Protein AF-B5JK40-F1 (afdb_monomer_lite)

Radius of gyration: 36.13 Å; chains: 1; bounding box: 75×15×109 Å

Structure (mmCIF, N/CA/C/O backbone):
data_AF-B5JK40-F1
#
_entry.id   AF-B5JK40-F1
#
loop_
_atom_site.group_PDB
_atom_site.id
_atom_site.type_symbol
_atom_site.label_atom_id
_atom_site.label_alt_id
_atom_site.label_comp_id
_atom_site.label_asym_id
_atom_site.label_entity_id
_atom_site.label_seq_id
_atom_site.pdbx_PDB_ins_code
_atom_site.Cartn_x
_atom_site.Cartn_y
_atom_site.Cartn_z
_atom_site.occupancy
_atom_site.B_iso_or_equiv
_atom_site.auth_seq_id
_atom_site.auth_comp_id
_atom_site.auth_asym_id
_atom_site.auth_atom_id
_atom_site.pdbx_PDB_model_num
ATOM 1 N N . MET A 1 1 ? -1.619 9.144 6.230 1.00 60.03 1 MET A N 1
ATOM 2 C CA . MET A 1 1 ? -0.426 9.726 5.583 1.00 60.03 1 MET A CA 1
ATOM 3 C C . MET A 1 1 ? 0.479 8.643 5.004 1.00 60.03 1 MET A C 1
ATOM 5 O O . MET A 1 1 ? 0.539 8.572 3.789 1.00 60.03 1 MET A O 1
ATOM 9 N N . ALA A 1 2 ? 1.035 7.717 5.800 1.00 78.12 2 ALA A N 1
ATOM 10 C CA . ALA A 1 2 ? 1.978 6.699 5.298 1.00 78.12 2 ALA A CA 1
ATOM 11 C C . ALA A 1 2 ? 1.482 5.828 4.117 1.00 78.12 2 ALA A C 1
ATOM 13 O O . ALA A 1 2 ? 2.238 5.565 3.191 1.00 78.12 2 ALA A O 1
ATOM 14 N N . LEU A 1 3 ? 0.216 5.383 4.104 1.00 86.19 3 LEU A N 1
ATOM 15 C CA . LEU A 1 3 ? -0.292 4.540 3.007 1.00 86.19 3 LEU A CA 1
ATOM 16 C C . LEU A 1 3 ? -0.464 5.320 1.694 1.00 86.19 3 LEU A C 1
ATOM 18 O O . LEU A 1 3 ? -0.155 4.802 0.627 1.00 86.19 3 LEU A O 1
ATOM 22 N N . THR A 1 4 ? -0.950 6.559 1.776 1.00 88.81 4 THR A N 1
ATOM 23 C CA . THR A 1 4 ? -1.106 7.449 0.618 1.00 88.81 4 THR A CA 1
ATOM 24 C C . THR A 1 4 ? 0.250 7.757 -0.005 1.00 88.81 4 THR A C 1
ATOM 26 O O . THR A 1 4 ? 0.398 7.669 -1.215 1.00 88.81 4 THR A O 1
ATOM 29 N N . GLU A 1 5 ? 1.252 8.039 0.825 1.00 88.56 5 GLU A N 1
ATOM 30 C CA . GLU A 1 5 ? 2.623 8.294 0.384 1.00 88.56 5 GLU A CA 1
ATOM 31 C C . GLU A 1 5 ? 3.237 7.076 -0.319 1.00 88.56 5 GLU A C 1
ATOM 33 O O . GLU A 1 5 ? 3.768 7.203 -1.418 1.00 88.56 5 GLU A O 1
ATOM 38 N N . VAL A 1 6 ? 3.078 5.874 0.248 1.00 90.12 6 VAL A N 1
ATOM 39 C CA . VAL A 1 6 ? 3.550 4.633 -0.388 1.00 90.12 6 VAL A CA 1
ATOM 40 C C . VAL A 1 6 ? 2.802 4.341 -1.694 1.00 90.12 6 VAL A C 1
ATOM 42 O O . VAL A 1 6 ? 3.422 3.900 -2.657 1.00 90.12 6 VAL A O 1
ATOM 45 N N . ASN A 1 7 ? 1.493 4.596 -1.763 1.00 91.19 7 ASN A N 1
ATOM 46 C CA . ASN A 1 7 ? 0.733 4.433 -3.006 1.00 91.19 7 ASN A CA 1
ATOM 47 C C . ASN A 1 7 ? 1.213 5.411 -4.089 1.00 91.19 7 ASN A C 1
ATOM 49 O O . ASN A 1 7 ? 1.417 4.991 -5.223 1.00 91.19 7 ASN A O 1
ATOM 53 N N . ASN A 1 8 ? 1.450 6.677 -3.735 1.00 93.69 8 ASN A N 1
ATOM 54 C CA . ASN A 1 8 ? 1.995 7.671 -4.660 1.00 93.69 8 ASN A CA 1
ATOM 55 C C . ASN A 1 8 ? 3.401 7.276 -5.132 1.00 93.69 8 ASN A C 1
ATOM 57 O O . ASN A 1 8 ? 3.715 7.417 -6.309 1.00 93.69 8 ASN A O 1
ATOM 61 N N . GLN A 1 9 ? 4.232 6.734 -4.234 1.00 91.75 9 GLN A N 1
ATOM 62 C CA . GLN A 1 9 ? 5.549 6.213 -4.593 1.00 91.75 9 GLN A CA 1
ATOM 63 C C . GLN A 1 9 ? 5.446 5.046 -5.587 1.00 91.75 9 GLN A C 1
ATOM 65 O O . GLN A 1 9 ? 6.192 5.018 -6.559 1.00 91.75 9 GLN A O 1
ATOM 70 N N . ILE A 1 10 ? 4.535 4.093 -5.363 1.00 93.31 10 ILE A N 1
ATOM 71 C CA . ILE A 1 10 ? 4.307 2.974 -6.292 1.00 93.31 10 ILE A CA 1
ATOM 72 C C . ILE A 1 10 ? 3.870 3.496 -7.660 1.00 93.31 10 ILE A C 1
ATOM 74 O O . ILE A 1 10 ? 4.388 3.036 -8.671 1.00 93.31 10 ILE A O 1
ATOM 78 N N . GLU A 1 11 ? 2.950 4.457 -7.693 1.00 94.50 11 GLU A N 1
ATOM 79 C CA . GLU A 1 11 ? 2.458 5.022 -8.948 1.00 94.50 11 GLU A CA 1
ATOM 80 C C . GLU A 1 11 ? 3.564 5.749 -9.721 1.00 94.50 11 GLU A C 1
ATOM 82 O O . GLU A 1 11 ? 3.724 5.534 -10.919 1.00 94.50 11 GLU A O 1
ATOM 87 N N . GLY A 1 12 ? 4.400 6.525 -9.025 1.00 95.25 12 GLY A N 1
ATOM 88 C CA . GLY A 1 12 ? 5.571 7.157 -9.632 1.00 95.25 12 GLY A CA 1
ATOM 89 C C . GLY A 1 12 ? 6.576 6.140 -10.183 1.00 95.25 12 GLY A C 1
ATOM 90 O O . GLY A 1 12 ? 7.090 6.322 -11.283 1.00 95.25 12 GLY A O 1
ATOM 91 N N . ILE A 1 13 ? 6.823 5.039 -9.463 1.00 92.69 13 ILE A N 1
ATOM 92 C CA . ILE A 1 13 ? 7.719 3.971 -9.933 1.00 92.69 13 ILE A CA 1
ATOM 93 C C . ILE A 1 13 ? 7.137 3.259 -11.161 1.00 92.69 13 ILE A C 1
ATOM 95 O O . ILE A 1 13 ? 7.882 2.970 -12.092 1.00 92.69 13 ILE A O 1
ATOM 99 N N . LYS A 1 14 ? 5.823 3.007 -11.205 1.00 93.69 14 LYS A N 1
ATOM 100 C CA . LYS A 1 14 ? 5.166 2.425 -12.387 1.00 93.69 14 LYS A CA 1
ATOM 101 C C . LYS A 1 14 ? 5.337 3.309 -13.614 1.00 93.69 14 LYS A C 1
ATOM 103 O O . LYS A 1 14 ? 5.829 2.836 -14.628 1.00 93.69 14 LYS A O 1
ATOM 108 N N . GLN A 1 15 ? 5.038 4.602 -13.484 1.00 96.00 15 GLN A N 1
ATOM 109 C CA . GLN A 1 15 ? 5.239 5.563 -14.570 1.00 96.00 15 GLN A CA 1
ATOM 110 C C . GLN A 1 15 ? 6.702 5.606 -15.027 1.00 96.00 15 GLN A C 1
ATOM 112 O O . GLN A 1 15 ? 6.983 5.700 -16.219 1.00 96.00 15 GLN A O 1
ATOM 117 N N . GLN A 1 16 ? 7.652 5.515 -14.093 1.00 94.31 16 GLN A N 1
ATOM 118 C CA . GLN A 1 16 ? 9.070 5.438 -14.430 1.00 94.31 16 GLN A CA 1
ATOM 119 C C . GLN A 1 16 ? 9.407 4.166 -15.222 1.00 94.31 16 GLN A C 1
ATOM 121 O O . GLN A 1 16 ? 10.143 4.258 -16.201 1.00 94.31 16 GLN A O 1
ATOM 126 N N . ILE A 1 17 ? 8.881 3.003 -14.826 1.00 93.94 17 ILE A N 1
ATOM 127 C CA . ILE A 1 17 ? 9.062 1.740 -15.556 1.00 93.94 17 ILE A CA 1
ATOM 128 C C . ILE A 1 17 ? 8.476 1.857 -16.964 1.00 93.94 17 ILE A C 1
ATOM 130 O O . ILE A 1 17 ? 9.191 1.580 -17.922 1.00 93.94 17 ILE A O 1
ATOM 134 N N . ASP A 1 18 ? 7.244 2.350 -17.101 1.00 94.31 18 ASP A N 1
ATOM 135 C CA . ASP A 1 18 ? 6.580 2.509 -18.400 1.00 94.31 18 ASP A CA 1
ATOM 136 C C . ASP A 1 18 ? 7.395 3.422 -19.334 1.00 94.31 18 ASP A C 1
ATOM 138 O O . ASP A 1 18 ? 7.608 3.108 -20.506 1.00 94.31 18 ASP A O 1
ATOM 142 N N . ASN A 1 19 ? 7.930 4.528 -18.806 1.00 95.00 19 ASN A N 1
ATOM 143 C CA . ASN A 1 19 ? 8.785 5.447 -19.560 1.00 95.00 19 ASN A CA 1
ATOM 144 C C . ASN A 1 19 ? 10.122 4.809 -19.974 1.00 95.00 19 ASN A C 1
ATOM 146 O O . ASN A 1 19 ? 10.612 5.062 -21.078 1.00 95.00 19 ASN A O 1
ATOM 150 N N . LEU A 1 20 ? 10.730 3.992 -19.109 1.00 93.00 20 LEU A N 1
ATOM 151 C CA . LEU A 1 20 ? 11.967 3.271 -19.420 1.00 93.00 20 LEU A CA 1
ATOM 152 C C . LEU A 1 20 ? 11.730 2.188 -20.478 1.00 93.00 20 LEU A C 1
ATOM 154 O O . LEU A 1 20 ? 12.506 2.084 -21.425 1.00 93.00 20 LEU A O 1
ATOM 158 N N . GLU A 1 21 ? 10.637 1.434 -20.372 1.00 91.62 21 GLU A N 1
ATOM 159 C CA . GLU A 1 21 ? 10.248 0.416 -21.352 1.00 91.62 21 GLU A CA 1
ATOM 160 C C . GLU A 1 21 ? 9.917 1.047 -22.713 1.00 91.62 21 GLU A C 1
ATOM 162 O O . GLU A 1 21 ? 10.390 0.568 -23.748 1.00 91.62 21 GLU A O 1
ATOM 167 N N . ALA A 1 22 ? 9.207 2.180 -22.720 1.00 93.69 22 ALA A N 1
ATOM 168 C CA . ALA A 1 22 ? 8.976 2.972 -23.926 1.00 93.69 22 ALA A CA 1
ATOM 169 C C . ALA A 1 22 ? 10.288 3.503 -24.526 1.00 93.69 22 ALA A C 1
ATOM 171 O O . ALA A 1 22 ? 10.446 3.506 -25.746 1.00 93.69 22 ALA A O 1
ATOM 172 N N . SER A 1 23 ? 11.251 3.902 -23.689 1.00 92.00 23 SER A N 1
ATOM 173 C CA . SER A 1 23 ? 12.572 4.348 -24.147 1.00 92.00 23 SER A CA 1
ATOM 174 C C . SER A 1 23 ? 13.349 3.210 -24.809 1.00 92.00 23 SER A C 1
ATOM 176 O O . SER A 1 23 ? 13.897 3.406 -25.888 1.00 92.00 23 SER A O 1
ATOM 178 N N . VAL A 1 24 ? 13.338 2.003 -24.228 1.00 90.19 24 VAL A N 1
ATOM 179 C CA . VAL A 1 24 ? 13.949 0.808 -24.836 1.00 90.19 24 VAL A CA 1
ATOM 180 C C . VAL A 1 24 ? 13.309 0.504 -26.192 1.00 90.19 24 VAL A C 1
ATOM 182 O O . VAL A 1 24 ? 14.017 0.320 -27.183 1.00 90.19 24 VAL A O 1
ATOM 185 N N . ALA A 1 25 ? 11.975 0.492 -26.261 1.00 88.62 25 ALA A N 1
ATOM 186 C CA . ALA A 1 25 ? 11.248 0.249 -27.506 1.00 88.62 25 ALA A CA 1
ATOM 187 C C . ALA A 1 25 ? 11.523 1.334 -28.564 1.00 88.62 25 ALA A C 1
ATOM 189 O O . ALA A 1 25 ? 11.697 1.023 -29.745 1.00 88.62 25 ALA A O 1
ATOM 190 N N . GLY A 1 26 ? 11.612 2.600 -28.146 1.00 88.81 26 GLY A N 1
ATOM 191 C CA . GLY A 1 26 ? 11.956 3.733 -29.002 1.00 88.81 26 GLY A CA 1
ATOM 192 C C . GLY A 1 26 ? 13.379 3.644 -29.550 1.00 88.81 26 GLY A C 1
ATOM 193 O O . GLY A 1 26 ? 13.587 3.880 -30.739 1.00 88.81 26 GLY A O 1
ATOM 194 N N . THR A 1 27 ? 14.344 3.224 -28.727 1.00 86.69 27 THR 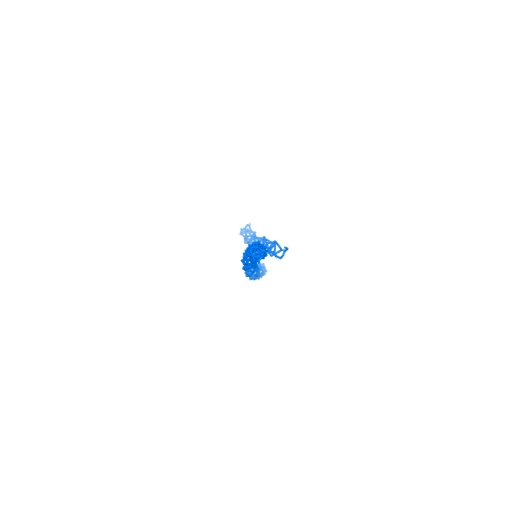A N 1
ATOM 195 C CA . THR A 1 27 ? 15.726 2.968 -29.153 1.00 86.69 27 THR A CA 1
ATOM 196 C C . THR A 1 27 ? 15.788 1.887 -30.235 1.00 86.69 27 THR A C 1
ATOM 198 O O . THR A 1 27 ? 16.438 2.098 -31.258 1.00 86.69 27 THR A O 1
ATOM 201 N N . TYR A 1 28 ? 15.065 0.772 -30.075 1.00 85.25 28 TYR A N 1
ATOM 202 C CA . TYR A 1 28 ? 14.980 -0.257 -31.120 1.00 85.25 28 TYR A CA 1
ATOM 203 C C . TYR A 1 28 ? 14.273 0.241 -32.389 1.00 85.25 28 TYR A C 1
ATOM 205 O O . TYR A 1 28 ? 14.766 0.024 -33.492 1.00 85.25 28 TYR A O 1
ATOM 213 N N . SER A 1 29 ? 13.164 0.970 -32.247 1.00 85.25 29 SER A N 1
ATOM 214 C CA . SER A 1 29 ? 12.394 1.488 -33.390 1.00 85.25 29 SER A CA 1
ATOM 215 C C . SER A 1 29 ? 13.181 2.515 -34.210 1.00 85.25 29 SER A C 1
ATOM 217 O O . SER A 1 29 ? 13.122 2.510 -35.439 1.00 85.25 29 SER A O 1
ATOM 219 N N . SER A 1 30 ? 13.947 3.385 -33.543 1.00 82.81 30 SER A N 1
ATOM 220 C CA . SER A 1 30 ? 14.856 4.330 -34.204 1.00 82.81 30 SER A CA 1
ATOM 221 C C . SER A 1 30 ? 15.902 3.599 -35.041 1.00 82.81 30 SER A C 1
ATOM 223 O O . SER A 1 30 ? 16.256 4.057 -36.124 1.00 82.81 30 SER A O 1
ATOM 225 N N . TRP A 1 31 ? 16.378 2.456 -34.550 1.00 77.69 31 TRP A N 1
ATOM 226 C CA . TRP A 1 31 ? 17.380 1.655 -35.234 1.00 77.69 31 TRP A CA 1
ATOM 227 C C . TRP A 1 31 ? 16.810 0.936 -36.464 1.00 77.69 31 TRP A C 1
ATOM 229 O O . TRP A 1 31 ? 17.404 0.995 -37.541 1.00 77.69 31 TRP A O 1
ATOM 239 N N . ASP A 1 32 ? 15.620 0.343 -36.341 1.00 79.94 32 ASP A N 1
ATOM 240 C CA . ASP A 1 32 ? 14.914 -0.279 -37.469 1.00 79.94 32 ASP A CA 1
ATOM 241 C C . ASP A 1 32 ? 14.563 0.747 -38.564 1.00 79.94 32 ASP A C 1
ATOM 243 O O . ASP A 1 32 ? 14.680 0.464 -39.762 1.00 79.94 32 ASP A O 1
ATOM 247 N N . GLY A 1 33 ? 14.191 1.973 -38.175 1.00 77.31 33 GLY A N 1
ATOM 248 C CA . GLY A 1 33 ? 13.915 3.079 -39.099 1.00 77.31 33 GLY A CA 1
ATOM 249 C C . GLY A 1 33 ? 15.151 3.591 -39.850 1.00 77.31 33 GLY A C 1
ATOM 250 O O . GLY A 1 33 ? 15.039 4.121 -40.955 1.00 77.31 33 GLY A O 1
ATOM 251 N N . GLU A 1 34 ? 16.342 3.385 -39.291 1.00 73.62 34 GLU A N 1
ATOM 252 C CA . GLU A 1 34 ? 17.630 3.736 -39.895 1.00 73.62 34 GLU A CA 1
ATOM 253 C C . GLU A 1 34 ? 18.237 2.604 -40.744 1.00 73.62 34 GLU A C 1
ATOM 255 O O . GLU A 1 34 ? 19.348 2.756 -41.252 1.00 73.62 34 GLU A O 1
ATOM 260 N N . SER A 1 35 ? 17.501 1.510 -40.980 1.00 57.69 35 SER A N 1
ATOM 261 C CA . SER A 1 35 ? 17.907 0.312 -41.749 1.00 57.69 35 SER A CA 1
ATOM 262 C C . SER A 1 35 ? 18.489 0.559 -43.158 1.00 57.69 35 SER A C 1
ATOM 264 O O . SER A 1 35 ? 19.082 -0.348 -43.743 1.00 57.69 35 SER A O 1
ATOM 266 N N . GLY A 1 36 ? 18.392 1.781 -43.697 1.00 61.56 36 GLY A N 1
ATOM 267 C CA . GLY A 1 36 ? 19.065 2.222 -44.926 1.00 61.56 36 GLY A CA 1
ATOM 268 C C . GLY A 1 36 ? 20.496 2.768 -44.754 1.00 61.56 36 GLY A C 1
ATOM 269 O O . GLY A 1 36 ? 21.189 2.975 -45.752 1.00 61.56 36 GLY A O 1
ATOM 270 N N . ARG A 1 37 ? 20.972 3.013 -43.524 1.00 69.06 37 ARG A N 1
ATOM 271 C CA . ARG A 1 37 ? 22.333 3.494 -43.218 1.00 69.06 37 ARG A CA 1
ATOM 272 C C . ARG A 1 37 ? 23.236 2.338 -42.784 1.00 69.06 37 ARG A C 1
ATOM 274 O O . ARG A 1 37 ? 22.858 1.473 -41.999 1.00 69.06 37 ARG A O 1
ATOM 281 N N . ARG A 1 38 ? 24.484 2.326 -43.267 1.00 73.38 38 ARG A N 1
ATOM 282 C CA . ARG A 1 38 ? 25.508 1.396 -42.765 1.00 73.38 38 ARG A CA 1
ATOM 283 C C . ARG A 1 38 ? 25.972 1.862 -41.384 1.00 73.38 38 ARG A C 1
ATOM 285 O O . ARG A 1 38 ? 26.831 2.732 -41.300 1.00 73.38 38 ARG A O 1
ATOM 292 N N . PHE 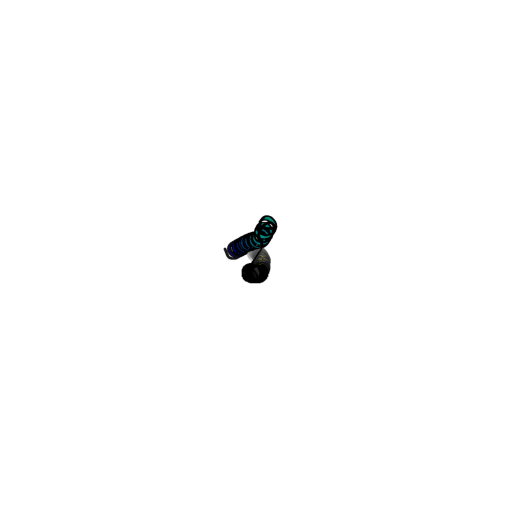A 1 39 ? 25.427 1.265 -40.327 1.00 78.56 39 PHE A N 1
ATOM 293 C CA . PHE A 1 39 ? 25.938 1.444 -38.966 1.00 78.56 39 PHE A CA 1
ATOM 294 C C . PHE A 1 39 ? 27.394 0.998 -38.865 1.00 78.56 39 PHE A C 1
ATOM 296 O O . PHE A 1 39 ? 27.725 -0.142 -39.221 1.00 78.56 39 PHE A O 1
ATOM 303 N N . SER A 1 40 ? 28.248 1.873 -38.339 1.00 85.25 40 SER A N 1
ATOM 304 C CA . SER A 1 40 ? 29.616 1.517 -37.991 1.00 85.25 40 SER A CA 1
ATOM 305 C C . SER A 1 40 ? 29.629 0.535 -36.808 1.00 85.25 40 SER A C 1
ATOM 307 O O . SER A 1 40 ? 28.661 0.449 -36.044 1.00 85.25 40 SER A O 1
ATOM 309 N N . PRO A 1 41 ? 30.726 -0.215 -36.608 1.00 84.62 41 PRO A N 1
ATOM 310 C CA . PRO A 1 41 ? 30.892 -1.030 -35.408 1.00 84.62 41 PRO A CA 1
ATOM 311 C C . PRO A 1 41 ? 30.724 -0.231 -34.106 1.00 84.62 41 PRO A C 1
ATOM 313 O O . PRO A 1 41 ? 30.151 -0.759 -33.157 1.00 84.62 41 PRO A O 1
ATOM 316 N N . MET A 1 42 ? 31.150 1.039 -34.065 1.00 85.50 42 MET A N 1
ATOM 317 C CA . MET A 1 42 ? 30.980 1.877 -32.872 1.00 85.50 42 MET A CA 1
ATOM 318 C C . MET A 1 42 ? 29.527 2.264 -32.609 1.00 85.50 42 MET A C 1
ATOM 320 O O . MET A 1 42 ? 29.127 2.268 -31.449 1.00 85.50 42 MET A O 1
ATOM 324 N N . ASP A 1 43 ? 28.720 2.504 -33.645 1.00 83.69 43 ASP A N 1
ATOM 325 C CA . ASP A 1 43 ? 27.292 2.811 -33.467 1.00 83.69 43 ASP A CA 1
ATOM 326 C C . ASP A 1 43 ? 26.559 1.630 -32.818 1.00 83.69 43 ASP A C 1
ATOM 328 O O . ASP A 1 43 ? 25.747 1.799 -31.911 1.00 83.69 43 ASP A O 1
ATOM 332 N N . ARG A 1 44 ? 26.912 0.403 -33.226 1.00 83.69 44 ARG A N 1
ATOM 333 C CA . ARG A 1 44 ? 26.354 -0.830 -32.651 1.00 83.69 44 ARG A CA 1
ATOM 334 C C . ARG A 1 44 ? 26.761 -1.023 -31.191 1.00 83.69 44 ARG A C 1
ATOM 336 O O . ARG A 1 44 ? 25.939 -1.447 -30.384 1.00 83.69 44 ARG A O 1
ATOM 343 N N . VAL A 1 45 ? 28.013 -0.714 -30.846 1.00 88.00 45 VAL A N 1
ATOM 344 C CA . VAL A 1 45 ? 28.506 -0.785 -29.460 1.00 88.00 45 VAL A CA 1
ATOM 345 C C . VAL A 1 45 ? 27.828 0.269 -28.584 1.00 88.00 45 VAL A C 1
ATOM 347 O O . VAL A 1 45 ? 27.377 -0.058 -27.488 1.00 88.00 45 VAL A O 1
ATOM 350 N N . GLY A 1 46 ? 27.704 1.508 -29.071 1.00 87.62 46 GLY A N 1
ATOM 351 C CA . GLY A 1 46 ? 27.005 2.582 -28.363 1.00 87.62 46 GLY A CA 1
ATOM 352 C C . GLY A 1 46 ? 25.540 2.238 -28.092 1.00 87.62 46 GLY A C 1
ATOM 353 O O . GLY A 1 46 ? 25.066 2.403 -26.970 1.00 87.62 46 GLY A O 1
ATOM 354 N N . LEU A 1 47 ? 24.853 1.664 -29.084 1.00 84.94 47 LEU A N 1
ATOM 355 C CA . LEU A 1 47 ? 23.478 1.190 -28.942 1.00 84.94 47 LEU A CA 1
ATOM 356 C C . LEU A 1 47 ? 23.358 0.076 -27.897 1.00 84.94 47 LEU A C 1
ATOM 358 O O . LEU A 1 47 ? 22.505 0.143 -27.016 1.00 84.94 47 LEU A O 1
ATOM 362 N N . ALA A 1 48 ? 24.220 -0.941 -27.977 1.00 87.62 48 ALA A N 1
ATOM 363 C CA . ALA A 1 48 ? 24.213 -2.047 -27.026 1.00 87.62 48 ALA A CA 1
ATOM 364 C C . ALA A 1 48 ? 24.436 -1.555 -25.588 1.00 87.62 48 ALA A C 1
ATOM 366 O O . ALA A 1 48 ? 23.755 -2.016 -24.673 1.00 87.62 48 ALA A O 1
ATOM 367 N N . ALA A 1 49 ? 25.334 -0.584 -25.396 1.00 90.88 49 ALA A N 1
ATOM 368 C CA . ALA A 1 49 ? 25.557 0.049 -24.101 1.00 90.88 49 ALA A CA 1
ATOM 369 C C . ALA A 1 49 ? 24.316 0.816 -23.614 1.00 90.88 49 ALA A C 1
ATOM 371 O O . ALA A 1 49 ? 23.894 0.628 -22.475 1.00 90.88 49 ALA A O 1
ATOM 372 N N . GLN A 1 50 ? 23.684 1.612 -24.483 1.00 90.81 50 GLN A N 1
ATOM 373 C CA . GLN A 1 50 ? 22.480 2.373 -24.140 1.00 90.81 50 GLN A CA 1
ATOM 374 C C . GLN A 1 50 ? 21.309 1.460 -23.752 1.00 90.81 50 GLN A C 1
ATOM 376 O O . GLN A 1 50 ? 20.643 1.693 -22.743 1.00 90.81 50 GLN A O 1
ATOM 381 N N . VAL A 1 51 ? 21.072 0.396 -24.523 1.00 91.06 51 VAL A N 1
ATOM 382 C CA . VAL A 1 51 ? 20.035 -0.600 -24.225 1.00 91.06 51 VAL A CA 1
ATOM 383 C C . VAL A 1 51 ? 20.335 -1.317 -22.910 1.00 91.06 51 VAL A C 1
ATOM 385 O O . VAL A 1 51 ? 19.436 -1.460 -22.082 1.00 91.06 51 VAL A O 1
ATOM 388 N N . ALA A 1 52 ? 21.585 -1.732 -22.685 1.00 92.88 52 ALA A N 1
ATOM 389 C CA . ALA A 1 52 ? 21.985 -2.388 -21.442 1.00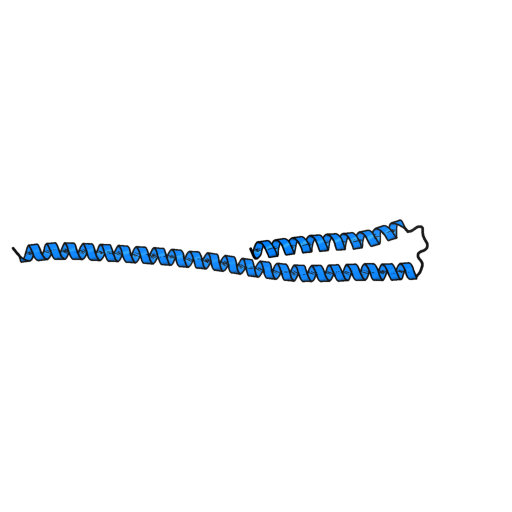 92.88 52 ALA A CA 1
ATOM 390 C C . ALA A 1 52 ? 21.779 -1.474 -20.220 1.00 92.88 52 ALA A C 1
ATOM 392 O O . ALA A 1 52 ? 21.301 -1.928 -19.178 1.00 92.88 52 ALA A O 1
ATOM 393 N N . ASP A 1 53 ? 22.075 -0.179 -20.349 1.00 94.50 53 ASP A N 1
ATOM 394 C CA . ASP A 1 53 ? 21.841 0.798 -19.288 1.00 94.50 53 ASP A CA 1
ATOM 395 C C . ASP A 1 53 ? 20.351 0.999 -18.994 1.00 94.50 53 ASP A C 1
ATOM 397 O O . ASP A 1 53 ? 19.958 0.994 -17.824 1.00 94.50 53 ASP A O 1
ATOM 401 N N . LEU A 1 54 ? 19.507 1.116 -20.023 1.00 93.00 54 LEU A N 1
ATOM 402 C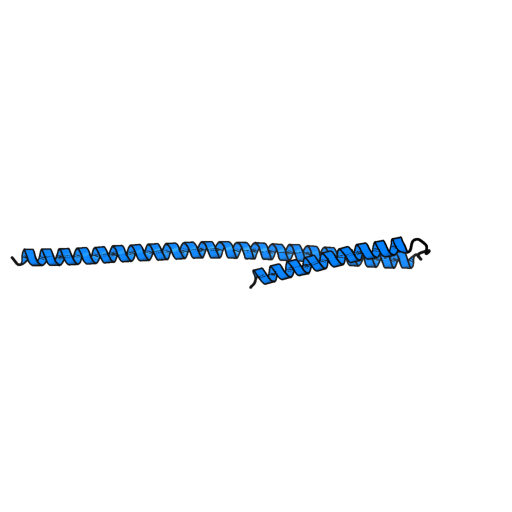 CA . LEU A 1 54 ? 18.055 1.222 -19.853 1.00 93.00 54 LEU A CA 1
ATOM 403 C C . LEU A 1 54 ? 17.457 -0.044 -19.220 1.00 93.00 54 LEU A C 1
ATOM 405 O O . LEU A 1 54 ? 16.616 0.046 -18.324 1.00 93.00 54 LEU A O 1
ATOM 409 N N . GLN A 1 55 ? 17.922 -1.228 -19.626 1.00 92.25 55 GLN A N 1
ATOM 410 C CA . GLN A 1 55 ? 17.509 -2.499 -19.026 1.00 92.25 55 GLN A CA 1
ATOM 411 C C . GLN A 1 55 ? 17.903 -2.577 -17.549 1.00 92.25 55 GLN A C 1
ATOM 413 O O . GLN A 1 55 ? 17.081 -2.945 -16.708 1.00 92.25 55 GLN A O 1
ATOM 418 N N . ARG A 1 56 ? 19.129 -2.165 -17.207 1.00 95.81 56 ARG A N 1
ATOM 419 C CA . ARG A 1 56 ? 19.590 -2.101 -15.815 1.00 95.81 56 ARG A CA 1
ATOM 420 C C . ARG A 1 56 ? 18.738 -1.145 -14.979 1.00 95.81 56 ARG A C 1
ATOM 422 O O . ARG A 1 56 ? 18.364 -1.495 -13.862 1.00 95.81 56 ARG A O 1
ATOM 429 N N . GLN A 1 57 ? 18.412 0.035 -15.506 1.00 94.81 57 GLN A N 1
ATOM 430 C CA . GLN A 1 57 ? 17.541 0.998 -14.822 1.00 94.81 57 GLN A CA 1
ATOM 431 C C . GLN A 1 57 ? 16.121 0.449 -14.630 1.00 94.81 57 GLN A C 1
ATOM 433 O O . GLN A 1 57 ? 15.539 0.620 -13.559 1.00 94.81 57 GLN A O 1
ATOM 438 N N . THR A 1 58 ? 15.587 -0.256 -15.630 1.00 93.25 58 THR A N 1
ATOM 439 C CA . THR A 1 58 ? 14.266 -0.900 -15.555 1.00 93.25 58 THR A CA 1
ATOM 440 C C . THR A 1 58 ? 14.237 -1.952 -14.449 1.00 93.25 58 THR A C 1
ATOM 442 O O . THR A 1 58 ? 13.321 -1.971 -13.629 1.00 93.25 58 THR A O 1
ATOM 445 N N . GLU A 1 59 ? 15.271 -2.790 -14.364 1.00 95.06 59 GLU A N 1
ATOM 446 C CA . GLU A 1 59 ? 15.383 -3.812 -13.322 1.00 95.06 59 GLU A CA 1
ATOM 447 C C . GLU A 1 59 ? 15.503 -3.194 -11.919 1.00 95.06 59 GLU A C 1
ATOM 449 O O . GLU A 1 59 ? 14.818 -3.612 -10.986 1.00 95.06 59 GLU A O 1
ATOM 454 N N . GLN A 1 60 ? 16.299 -2.132 -11.767 1.00 95.81 60 GLN A N 1
ATOM 455 C CA . GLN A 1 60 ? 16.388 -1.388 -10.506 1.00 95.81 60 GLN A CA 1
ATOM 456 C C . GLN A 1 60 ? 15.037 -0.785 -10.093 1.00 95.81 60 GLN A C 1
ATOM 458 O O . GLN A 1 60 ? 14.653 -0.867 -8.923 1.00 95.81 60 GLN A O 1
ATOM 463 N N . ALA A 1 61 ? 14.291 -0.215 -11.043 1.00 94.06 61 ALA A N 1
ATOM 464 C CA . ALA A 1 61 ? 12.960 0.324 -10.789 1.00 94.06 61 ALA A CA 1
ATOM 465 C C . ALA A 1 61 ? 11.967 -0.778 -10.374 1.00 94.06 61 ALA A C 1
ATOM 467 O O . ALA A 1 61 ? 11.203 -0.589 -9.426 1.00 94.06 61 ALA A O 1
ATOM 468 N N . ARG A 1 62 ? 12.029 -1.966 -10.992 1.00 93.88 62 ARG A N 1
ATOM 469 C CA . ARG A 1 62 ? 11.219 -3.137 -10.602 1.00 93.88 62 ARG A CA 1
ATOM 470 C C . ARG A 1 62 ? 11.540 -3.626 -9.190 1.00 93.88 62 ARG A C 1
ATOM 472 O O . ARG A 1 62 ? 10.626 -3.883 -8.406 1.00 93.88 62 ARG A O 1
ATOM 479 N N . GLN A 1 63 ? 12.816 -3.680 -8.813 1.00 95.69 63 GLN A N 1
ATOM 480 C CA . GLN A 1 63 ? 13.214 -4.024 -7.443 1.00 95.69 63 GLN A CA 1
ATOM 481 C C . GLN A 1 63 ? 12.704 -2.990 -6.428 1.00 95.69 63 GLN A C 1
ATOM 483 O O . GLN A 1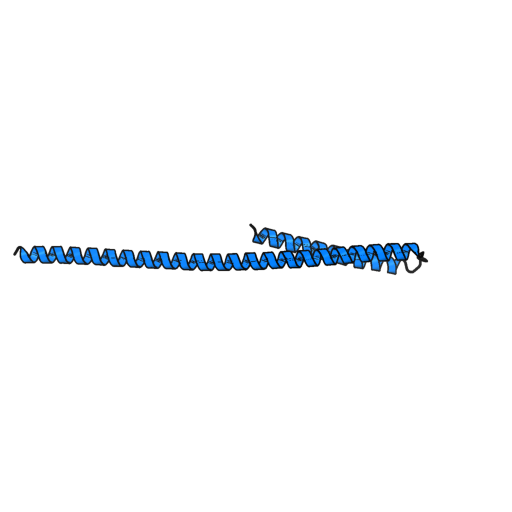 63 ? 12.177 -3.348 -5.369 1.00 95.69 63 GLN A O 1
ATOM 488 N N . ALA A 1 64 ? 12.790 -1.699 -6.765 1.00 93.06 64 ALA A N 1
ATOM 489 C CA . ALA A 1 64 ? 12.229 -0.631 -5.943 1.00 93.06 64 ALA A CA 1
ATOM 490 C C . ALA A 1 64 ? 10.700 -0.752 -5.804 1.00 93.06 64 ALA A C 1
ATOM 492 O O . ALA A 1 64 ? 10.168 -0.560 -4.704 1.00 93.06 64 ALA A O 1
ATOM 493 N N . MET A 1 65 ? 10.002 -1.128 -6.883 1.00 94.00 65 MET A N 1
ATOM 494 C CA . MET A 1 65 ? 8.561 -1.385 -6.887 1.00 94.00 65 MET A CA 1
ATOM 495 C C . MET A 1 65 ? 8.199 -2.508 -5.915 1.00 94.00 65 MET A C 1
ATOM 497 O O . MET A 1 65 ? 7.373 -2.301 -5.026 1.00 94.00 65 MET A O 1
ATOM 501 N N . GLN A 1 66 ? 8.881 -3.651 -5.997 1.00 95.31 66 GLN A N 1
ATOM 502 C CA . GLN A 1 66 ? 8.657 -4.779 -5.091 1.00 95.31 66 GLN 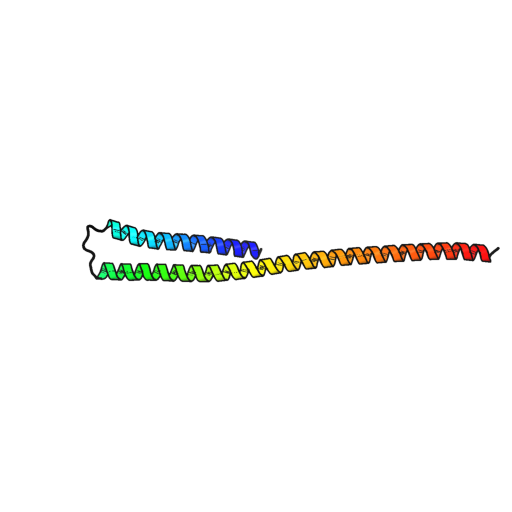A CA 1
ATOM 503 C C . GLN A 1 66 ? 8.889 -4.383 -3.620 1.00 95.31 66 GLN A C 1
ATOM 505 O O . GLN A 1 66 ? 8.115 -4.735 -2.724 1.00 95.31 66 GLN A O 1
ATOM 510 N N . GLY A 1 67 ? 9.926 -3.584 -3.351 1.00 93.94 67 GLY A N 1
ATOM 511 C CA . GLY A 1 67 ? 10.178 -3.021 -2.024 1.00 93.94 67 GLY A CA 1
ATOM 512 C C . GLY A 1 67 ? 9.059 -2.090 -1.532 1.00 93.94 67 GLY A C 1
ATOM 513 O O . GLY A 1 67 ? 8.684 -2.124 -0.355 1.00 93.94 67 GLY A O 1
ATOM 514 N N . ALA A 1 68 ? 8.498 -1.256 -2.409 1.00 92.88 68 ALA A N 1
ATOM 515 C CA . ALA A 1 68 ? 7.374 -0.379 -2.089 1.00 92.88 68 ALA A CA 1
ATOM 516 C C . ALA A 1 68 ? 6.071 -1.163 -1.841 1.00 92.88 68 ALA A C 1
ATOM 518 O O . ALA A 1 68 ? 5.372 -0.890 -0.862 1.00 92.88 68 ALA A O 1
ATOM 519 N N . GLU A 1 69 ? 5.785 -2.192 -2.637 1.00 93.88 69 GLU A N 1
ATOM 520 C CA . GLU A 1 69 ? 4.628 -3.077 -2.452 1.00 93.88 69 GLU A CA 1
ATOM 521 C C . GLU A 1 69 ? 4.683 -3.834 -1.122 1.00 93.88 69 GLU A C 1
ATOM 523 O O . GLU A 1 69 ? 3.696 -3.876 -0.382 1.00 93.88 69 GLU A O 1
ATOM 528 N N . ASN A 1 70 ? 5.859 -4.340 -0.746 1.00 95.12 70 ASN A N 1
ATOM 529 C CA . ASN A 1 70 ? 6.067 -4.972 0.555 1.00 95.12 70 ASN A CA 1
ATOM 530 C C . ASN A 1 70 ? 5.804 -4.003 1.719 1.00 95.12 70 ASN A C 1
ATOM 532 O O . ASN A 1 70 ? 5.183 -4.373 2.722 1.00 95.12 70 ASN A O 1
ATOM 536 N N . ARG A 1 71 ? 6.237 -2.740 1.598 1.00 92.69 71 ARG A N 1
ATOM 537 C CA . ARG A 1 71 ? 5.939 -1.696 2.596 1.00 92.69 71 ARG A CA 1
ATOM 538 C C . ARG A 1 71 ? 4.442 -1.394 2.661 1.00 92.69 71 ARG A C 1
ATOM 540 O O . ARG A 1 71 ? 3.897 -1.287 3.762 1.00 92.69 71 ARG A O 1
ATOM 547 N N . ARG A 1 72 ? 3.762 -1.335 1.513 1.00 93.44 72 ARG A N 1
ATOM 548 C CA . ARG A 1 72 ? 2.305 -1.154 1.429 1.00 93.44 72 ARG A CA 1
ATOM 549 C C . ARG A 1 72 ? 1.554 -2.284 2.130 1.00 93.44 72 ARG A C 1
ATOM 551 O O . ARG A 1 72 ? 0.657 -2.010 2.925 1.00 93.44 72 ARG A O 1
ATOM 558 N N . ALA A 1 73 ? 1.935 -3.535 1.878 1.00 93.44 73 ALA A N 1
ATOM 559 C CA . ALA A 1 73 ? 1.315 -4.705 2.497 1.00 93.44 73 ALA A CA 1
ATOM 560 C C . ALA A 1 73 ? 1.437 -4.666 4.030 1.00 93.44 73 ALA A C 1
ATOM 562 O O . ALA A 1 73 ? 0.438 -4.811 4.737 1.00 93.44 73 ALA A O 1
ATOM 563 N N . LYS A 1 74 ? 2.636 -4.365 4.548 1.00 93.25 74 LYS A N 1
ATOM 564 C CA . LYS A 1 74 ? 2.871 -4.197 5.992 1.00 93.25 74 LYS A CA 1
ATOM 565 C C . LYS A 1 74 ? 2.029 -3.064 6.585 1.00 93.25 74 LYS A C 1
ATOM 567 O O . LYS A 1 74 ? 1.407 -3.244 7.629 1.00 93.25 74 LYS A O 1
ATOM 572 N N . ALA A 1 75 ? 1.961 -1.911 5.915 1.00 91.06 75 ALA A N 1
ATOM 573 C CA . ALA A 1 75 ? 1.145 -0.784 6.366 1.00 91.06 75 ALA A CA 1
ATOM 574 C C . ALA A 1 75 ? -0.352 -1.141 6.424 1.00 91.06 75 ALA A C 1
ATOM 576 O O . ALA A 1 75 ? -1.027 -0.827 7.406 1.00 91.06 75 ALA A O 1
ATOM 577 N N . MET A 1 76 ? -0.862 -1.850 5.412 1.00 93.69 76 MET A N 1
ATOM 578 C CA . MET A 1 76 ? -2.246 -2.331 5.377 1.00 93.69 76 MET A CA 1
ATOM 579 C C . MET A 1 76 ? -2.551 -3.314 6.507 1.00 93.69 76 MET A C 1
ATOM 581 O O . MET A 1 76 ? -3.577 -3.180 7.174 1.00 93.69 76 MET A O 1
ATOM 585 N N . GLN A 1 77 ? -1.653 -4.265 6.766 1.00 94.94 77 GLN A N 1
ATOM 586 C CA . GLN A 1 77 ? -1.807 -5.215 7.865 1.00 94.94 77 GLN A CA 1
ATOM 587 C C . GLN A 1 77 ? -1.849 -4.500 9.225 1.00 94.94 77 GLN A C 1
ATOM 589 O O . GLN A 1 77 ? -2.718 -4.784 10.053 1.00 94.94 77 GLN A O 1
ATOM 594 N N . SER A 1 78 ? -0.969 -3.520 9.441 1.00 92.88 78 SER A N 1
ATOM 595 C CA . SER A 1 78 ? -0.972 -2.698 10.656 1.00 92.88 78 SER A CA 1
ATOM 596 C C . SER A 1 78 ? -2.282 -1.925 10.836 1.00 92.88 78 SER A C 1
ATOM 598 O O . SER A 1 78 ? -2.821 -1.890 11.941 1.00 92.88 78 SER A O 1
ATOM 600 N N . LEU A 1 79 ? -2.846 -1.361 9.761 1.00 93.12 79 LEU A N 1
ATOM 601 C CA . LEU A 1 79 ? -4.147 -0.682 9.804 1.00 93.12 79 LEU A CA 1
ATOM 602 C C . LEU A 1 79 ? -5.293 -1.639 10.153 1.00 93.12 79 LEU A C 1
ATOM 604 O O . LEU A 1 79 ? -6.154 -1.302 10.969 1.00 93.12 79 LEU A O 1
ATOM 608 N N . GLN A 1 80 ? -5.297 -2.844 9.579 1.00 95.06 80 GLN A N 1
ATOM 609 C CA . GLN A 1 80 ? -6.289 -3.871 9.905 1.00 95.06 80 GLN A CA 1
ATOM 610 C C . GLN A 1 80 ? -6.209 -4.278 11.380 1.00 95.06 80 GLN A C 1
ATOM 612 O O . GLN A 1 80 ? -7.237 -4.348 12.058 1.00 95.06 80 GLN A O 1
ATOM 617 N N . ASN A 1 81 ? -4.999 -4.484 11.901 1.00 95.62 81 ASN A N 1
ATOM 618 C CA . ASN A 1 81 ? -4.786 -4.806 13.310 1.00 95.62 81 ASN A CA 1
ATOM 619 C C . ASN A 1 81 ? -5.238 -3.661 14.228 1.00 95.62 81 ASN A C 1
ATOM 621 O O . ASN A 1 81 ? -5.949 -3.903 15.201 1.00 95.62 81 ASN A O 1
ATOM 625 N N . ALA A 1 82 ? -4.911 -2.412 13.890 1.00 95.06 82 ALA A N 1
ATOM 626 C CA . ALA A 1 82 ? -5.364 -1.243 14.642 1.00 95.06 82 ALA A CA 1
ATOM 627 C C . ALA A 1 82 ? -6.900 -1.128 14.664 1.00 95.06 82 ALA A C 1
ATOM 629 O O . ALA A 1 82 ? -7.486 -0.859 15.712 1.00 95.06 82 ALA A O 1
ATOM 630 N N . SER A 1 83 ? -7.563 -1.392 13.534 1.00 95.88 83 SER A N 1
ATOM 631 C CA . SER A 1 83 ? -9.028 -1.412 13.442 1.00 95.88 83 SER A CA 1
ATOM 632 C C . SER A 1 83 ? -9.649 -2.496 14.332 1.00 95.88 83 SER A C 1
ATOM 634 O O . SER A 1 83 ? -10.570 -2.218 15.107 1.00 95.88 83 SER A O 1
ATOM 636 N N . ARG A 1 84 ? -9.096 -3.718 14.302 1.00 96.56 84 ARG A N 1
ATOM 637 C CA . ARG A 1 84 ? -9.520 -4.819 15.183 1.00 96.56 84 ARG A CA 1
ATOM 638 C C . ARG A 1 84 ? -9.350 -4.454 16.656 1.00 96.56 84 ARG A C 1
ATOM 640 O O . ARG A 1 84 ? -10.300 -4.588 17.424 1.00 96.56 84 ARG A O 1
ATOM 647 N N . ASN A 1 85 ? -8.187 -3.928 17.034 1.00 97.31 85 ASN A N 1
ATOM 648 C CA . ASN A 1 85 ? -7.903 -3.520 18.410 1.00 97.31 85 ASN A CA 1
ATOM 649 C C . ASN A 1 85 ? -8.860 -2.422 18.880 1.00 97.31 85 ASN A C 1
ATOM 651 O O . ASN A 1 85 ? -9.389 -2.504 19.987 1.00 97.31 85 ASN A O 1
ATOM 655 N N . ARG A 1 86 ? -9.154 -1.435 18.025 1.00 97.06 86 ARG A N 1
ATOM 656 C CA . ARG A 1 86 ? -10.148 -0.398 18.326 1.00 97.06 86 ARG A CA 1
ATOM 657 C C . ARG A 1 86 ? -11.513 -1.011 18.636 1.00 97.06 86 ARG A C 1
ATOM 659 O O . ARG A 1 86 ? -12.115 -0.638 19.637 1.00 97.06 86 ARG A O 1
ATOM 666 N N . LYS A 1 87 ? -11.977 -1.972 17.829 1.00 97.25 87 LYS A N 1
ATOM 667 C CA . LYS A 1 87 ? -13.254 -2.668 18.061 1.00 97.25 87 LYS A CA 1
ATOM 668 C C . LYS A 1 87 ? -13.260 -3.427 19.390 1.00 97.25 87 LYS A C 1
ATOM 670 O O . LYS A 1 87 ? -14.225 -3.327 20.139 1.00 97.25 87 LYS A O 1
ATOM 675 N N . VAL A 1 88 ? -12.178 -4.140 19.711 1.00 97.75 88 VAL A N 1
ATOM 676 C CA . VAL A 1 88 ? -12.038 -4.847 20.997 1.00 97.75 88 VAL A CA 1
ATOM 677 C C . VAL A 1 88 ? -12.136 -3.871 22.168 1.00 97.75 88 VAL A C 1
ATOM 679 O O . VAL A 1 88 ? -12.893 -4.113 23.105 1.00 97.75 88 VAL A O 1
ATOM 682 N N . VAL A 1 89 ? -11.422 -2.745 22.100 1.00 97.81 89 VAL A N 1
ATOM 683 C CA . VAL A 1 89 ? -11.460 -1.714 23.143 1.00 97.81 89 VAL A CA 1
ATOM 684 C C . VAL A 1 89 ? -12.860 -1.116 23.288 1.00 97.81 89 VAL A C 1
ATOM 686 O O . VAL A 1 89 ? -13.322 -0.954 24.415 1.00 97.81 89 VAL A O 1
ATOM 689 N N . THR A 1 90 ? -13.554 -0.820 22.186 1.00 97.56 90 THR A N 1
ATOM 690 C CA . THR A 1 90 ? -14.941 -0.331 22.229 1.00 97.56 90 THR A CA 1
ATOM 691 C C . THR A 1 90 ? -15.865 -1.336 22.915 1.00 97.56 90 THR A C 1
ATOM 693 O O . THR A 1 90 ? -16.526 -0.977 23.886 1.00 97.56 90 THR A O 1
ATOM 696 N N . ASN A 1 91 ? -15.825 -2.609 22.513 1.00 97.81 91 ASN A N 1
ATOM 697 C CA . ASN A 1 91 ? -16.646 -3.657 23.124 1.00 97.81 91 ASN A CA 1
ATOM 698 C C . ASN A 1 91 ? -16.354 -3.823 24.627 1.00 97.81 91 ASN A C 1
ATOM 700 O O . ASN A 1 91 ? -17.257 -4.067 25.424 1.00 97.81 91 ASN A O 1
ATOM 704 N N . LEU A 1 92 ? -15.087 -3.705 25.040 1.00 97.81 92 LEU A N 1
ATOM 705 C CA . LEU A 1 92 ? -14.711 -3.762 26.456 1.00 97.81 92 LEU A CA 1
ATOM 706 C C . LEU A 1 92 ? -15.267 -2.573 27.245 1.00 97.81 92 LEU A C 1
ATOM 708 O O . LEU A 1 92 ? -15.717 -2.757 28.375 1.00 97.81 92 LEU A O 1
ATOM 712 N N . LYS A 1 93 ? -15.254 -1.368 26.663 1.00 98.06 93 LYS A N 1
ATOM 713 C CA . LYS A 1 93 ? -15.854 -0.177 27.281 1.00 98.06 93 LYS A CA 1
ATOM 714 C C . LYS A 1 93 ? -17.360 -0.347 27.460 1.00 98.06 93 LYS A C 1
ATOM 716 O O . LYS A 1 93 ? -17.858 -0.087 28.548 1.00 98.06 93 LYS A O 1
ATOM 721 N N . GLU A 1 94 ? -18.055 -0.843 26.439 1.00 97.75 94 GLU A N 1
ATOM 722 C CA . GLU A 1 94 ? -19.495 -1.121 26.500 1.00 97.75 94 GLU A CA 1
ATOM 723 C C . GLU A 1 94 ? -19.829 -2.140 27.594 1.00 97.75 94 GLU A C 1
ATOM 725 O O . GLU A 1 94 ? -20.694 -1.885 28.428 1.00 97.75 94 GLU A O 1
ATOM 730 N N . LYS A 1 95 ? -19.087 -3.253 27.666 1.00 97.56 95 LYS A N 1
ATOM 731 C CA . LYS A 1 95 ? -19.274 -4.261 28.722 1.00 97.56 95 LYS A CA 1
ATOM 732 C C . LYS A 1 95 ? -19.042 -3.700 30.124 1.00 97.56 95 LYS A C 1
ATOM 734 O O . LYS A 1 95 ? -19.793 -4.020 31.038 1.00 97.56 95 LYS A O 1
ATOM 739 N N . ARG A 1 96 ? -18.010 -2.869 30.307 1.00 97.31 96 ARG A N 1
ATOM 740 C CA . ARG A 1 96 ? -17.740 -2.220 31.601 1.00 97.31 96 ARG A CA 1
ATOM 741 C C . ARG A 1 96 ? -18.856 -1.262 31.997 1.00 97.31 96 ARG A C 1
ATOM 743 O O . ARG A 1 96 ? -19.249 -1.261 33.155 1.00 97.31 96 ARG A O 1
ATOM 750 N N . LEU A 1 97 ? -19.381 -0.493 31.045 1.00 97.81 97 LEU A N 1
ATOM 751 C CA . LEU A 1 97 ? -20.505 0.404 31.293 1.00 97.81 97 LEU A CA 1
ATOM 752 C C . LEU A 1 97 ? -21.768 -0.375 31.688 1.00 97.81 97 LEU A C 1
ATOM 754 O O . LEU A 1 97 ? -22.443 -0.006 32.640 1.00 97.81 97 LEU A O 1
ATOM 758 N N . GLN A 1 98 ? -22.055 -1.485 31.004 1.00 97.25 98 GLN A N 1
ATOM 759 C CA . GLN A 1 98 ? -23.170 -2.367 31.359 1.00 97.25 98 GLN A CA 1
ATOM 760 C C . GLN A 1 98 ? -23.015 -2.957 32.765 1.00 97.25 98 GLN A C 1
ATOM 762 O O . GLN A 1 98 ? -23.976 -2.955 33.528 1.00 97.25 98 GLN A O 1
ATOM 767 N N . ALA A 1 99 ? -21.815 -3.430 33.115 1.00 97.00 99 ALA A N 1
ATOM 768 C CA . ALA A 1 99 ? -21.533 -3.963 34.446 1.00 97.00 99 ALA A CA 1
ATOM 769 C C . ALA A 1 99 ? -21.722 -2.900 35.538 1.00 97.00 99 ALA A C 1
ATOM 771 O O . ALA A 1 99 ? -22.383 -3.170 36.534 1.00 97.00 99 ALA A O 1
ATOM 772 N N . TYR A 1 100 ? -21.213 -1.685 35.311 1.00 97.50 100 TYR A N 1
ATOM 773 C CA . TYR A 1 100 ? -21.393 -0.560 36.226 1.00 97.50 100 TYR A CA 1
ATOM 774 C C . TYR A 1 100 ? -22.873 -0.210 36.429 1.00 97.50 100 TYR A C 1
ATOM 776 O O . TYR A 1 100 ? -23.329 -0.091 37.560 1.00 97.50 100 TYR A O 1
ATOM 784 N N . ASN A 1 101 ? -23.649 -0.120 35.345 1.00 97.44 101 ASN A N 1
ATOM 785 C CA . ASN A 1 101 ? -25.082 0.166 35.436 1.00 97.44 101 ASN A CA 1
ATOM 786 C C . ASN A 1 101 ? -25.844 -0.936 36.189 1.00 97.44 101 ASN A C 1
ATOM 788 O O . ASN A 1 101 ? -26.741 -0.638 36.970 1.00 97.44 101 ASN A O 1
ATOM 792 N N . ALA A 1 102 ? -25.494 -2.208 35.973 1.00 96.94 102 ALA A N 1
ATOM 793 C CA . ALA A 1 102 ? -26.105 -3.324 36.692 1.00 96.94 102 ALA A CA 1
ATOM 794 C C . ALA A 1 102 ? -25.773 -3.299 38.194 1.00 96.94 102 ALA A C 1
ATOM 796 O O . ALA A 1 102 ? -26.628 -3.616 39.019 1.00 96.94 102 ALA A O 1
ATOM 797 N N . GLU A 1 103 ? -24.547 -2.917 38.549 1.00 96.88 103 GLU A N 1
ATOM 798 C CA . GLU A 1 103 ? -24.126 -2.765 39.941 1.00 96.88 103 GLU A CA 1
ATOM 799 C C . GLU A 1 103 ? -24.847 -1.602 40.627 1.00 96.88 103 GLU A C 1
ATOM 801 O O . GLU A 1 103 ? -25.337 -1.772 41.741 1.00 96.88 103 GLU A O 1
ATOM 806 N N . LEU A 1 104 ? -24.999 -0.471 39.936 1.00 96.94 104 LEU A N 1
ATOM 807 C CA . LEU A 1 104 ? -25.740 0.687 40.432 1.00 96.94 104 LEU A CA 1
ATOM 808 C C . LEU A 1 104 ? -27.218 0.347 40.682 1.00 96.94 104 LEU A C 1
ATOM 810 O O . LEU A 1 104 ? -27.721 0.588 41.773 1.00 96.94 104 LEU A O 1
ATOM 814 N N . LEU A 1 105 ? -27.879 -0.331 39.737 1.00 96.19 105 LEU A N 1
ATOM 815 C CA . LEU A 1 105 ? -29.257 -0.811 39.921 1.00 96.19 105 LEU A CA 1
ATOM 816 C C . LEU A 1 105 ? -29.391 -1.777 41.107 1.00 96.19 105 LEU A C 1
ATOM 818 O O . LEU A 1 105 ? -30.397 -1.769 41.813 1.00 96.19 105 LEU A O 1
ATOM 822 N N . LYS A 1 106 ? -28.385 -2.629 41.333 1.00 96.31 106 LYS A N 1
ATOM 823 C CA . LYS A 1 106 ? -28.373 -3.544 42.479 1.00 96.31 106 LYS A CA 1
ATOM 824 C C . LYS A 1 106 ? -28.213 -2.789 43.801 1.00 96.31 106 LYS A C 1
ATOM 826 O O . LYS A 1 106 ? -28.863 -3.154 44.775 1.00 96.31 106 LYS A O 1
ATOM 831 N N . GLN A 1 107 ? -27.362 -1.764 43.841 1.00 95.38 107 GLN A N 1
ATOM 832 C CA . GLN A 1 107 ? -27.205 -0.900 45.014 1.00 95.38 107 GLN A CA 1
ATOM 833 C C . GLN A 1 107 ? -28.513 -0.169 45.330 1.00 95.38 107 GLN A C 1
ATOM 835 O O . GLN A 1 107 ? -28.988 -0.268 46.456 1.00 95.38 107 GLN A O 1
ATOM 840 N N . GLU A 1 108 ? -29.152 0.442 44.330 1.00 94.38 108 GLU A N 1
ATOM 841 C CA . GLU A 1 108 ? -30.455 1.102 44.490 1.00 94.38 108 GLU A CA 1
ATOM 842 C C . GLU A 1 108 ? -31.534 0.134 45.007 1.00 94.38 108 GLU A C 1
ATOM 844 O O . GLU A 1 108 ? -32.299 0.472 45.910 1.00 94.38 108 GLU A O 1
ATOM 849 N N . ALA A 1 109 ? -31.589 -1.093 44.479 1.00 93.81 109 ALA A N 1
ATOM 850 C CA . ALA A 1 109 ? -32.539 -2.105 44.941 1.00 93.81 109 ALA A CA 1
ATOM 851 C C . ALA A 1 109 ? -32.312 -2.497 46.411 1.00 93.81 109 ALA A C 1
ATOM 853 O O . ALA A 1 109 ? -33.275 -2.591 47.174 1.00 93.81 109 ALA A O 1
ATOM 854 N N . ASN A 1 110 ? -31.051 -2.683 46.812 1.00 94.88 110 ASN A N 1
ATOM 855 C CA . ASN A 1 110 ? -30.694 -2.989 48.197 1.00 94.88 110 ASN A CA 1
ATOM 856 C C . ASN A 1 110 ? -31.060 -1.831 49.141 1.00 94.88 110 ASN A C 1
ATOM 858 O O . ASN A 1 110 ? -31.639 -2.067 50.195 1.00 94.88 110 ASN A O 1
ATOM 862 N N . GLU A 1 111 ? -30.784 -0.581 48.753 1.00 93.38 111 GLU A N 1
ATOM 863 C CA . GLU A 1 111 ? -31.144 0.600 49.550 1.00 93.38 111 GLU A CA 1
ATOM 864 C C . GLU A 1 111 ? -32.660 0.699 49.771 1.00 93.38 111 GLU A C 1
ATOM 866 O O . GLU A 1 111 ? -33.119 0.995 50.877 1.00 93.38 111 GLU A O 1
ATOM 871 N N . ILE A 1 112 ? -33.460 0.408 48.739 1.00 92.44 112 ILE A N 1
ATOM 872 C CA . ILE A 1 112 ? -34.921 0.355 48.859 1.00 92.44 112 ILE A CA 1
ATOM 873 C C . ILE A 1 112 ? -35.335 -0.728 49.863 1.00 92.44 112 ILE A C 1
ATOM 875 O O . ILE A 1 112 ? -36.169 -0.465 50.735 1.00 92.44 112 ILE A O 1
ATOM 879 N N . GLU A 1 113 ? -34.770 -1.932 49.760 1.00 90.75 113 GLU A N 1
ATOM 880 C CA . GLU A 1 113 ? -35.077 -3.042 50.665 1.00 90.75 113 GLU A CA 1
ATOM 881 C C . GLU A 1 113 ? -34.728 -2.707 52.124 1.00 90.75 113 GLU A C 1
ATOM 883 O O . GLU A 1 113 ? -35.554 -2.918 53.018 1.00 90.75 113 GLU A O 1
ATOM 888 N N . ASP A 1 114 ? -33.569 -2.092 52.364 1.00 90.81 114 ASP A N 1
ATOM 889 C CA . ASP A 1 114 ? -33.138 -1.638 53.688 1.00 90.81 114 ASP A CA 1
ATOM 890 C C . ASP A 1 114 ? -34.105 -0.602 54.280 1.00 90.81 114 ASP A C 1
ATOM 892 O O . ASP A 1 114 ? -34.500 -0.707 55.447 1.00 90.81 114 ASP A O 1
ATOM 896 N N . ILE A 1 115 ? -34.571 0.360 53.473 1.00 89.38 115 ILE A N 1
ATOM 897 C CA . ILE A 1 115 ? -35.584 1.343 53.894 1.00 89.38 115 ILE A CA 1
ATOM 898 C C . ILE A 1 115 ? -36.890 0.643 54.291 1.00 89.38 115 ILE A C 1
ATOM 900 O O . ILE A 1 115 ? -37.506 1.000 55.302 1.00 89.38 115 ILE A O 1
ATOM 904 N N . PHE A 1 116 ? -37.342 -0.344 53.513 1.00 87.31 116 PHE A N 1
ATOM 905 C CA . PHE A 1 116 ? -38.558 -1.097 53.828 1.00 87.31 116 PHE A CA 1
ATOM 906 C C . PHE A 1 116 ? -38.405 -1.929 55.106 1.00 87.31 116 PHE A C 1
ATOM 908 O O . PHE A 1 116 ? -39.299 -1.900 55.959 1.00 87.31 116 PHE A O 1
ATOM 915 N N . ASN A 1 117 ? -37.279 -2.621 55.274 1.00 87.19 117 ASN A N 1
ATOM 916 C CA . ASN A 1 117 ? -36.995 -3.431 56.456 1.00 87.19 117 ASN A CA 1
ATOM 917 C C . ASN A 1 117 ? -36.882 -2.571 57.722 1.00 87.19 117 ASN A C 1
ATOM 919 O O . ASN A 1 117 ? -37.523 -2.892 58.724 1.00 87.19 117 ASN A O 1
ATOM 923 N N . GLY A 1 118 ? -36.186 -1.432 57.661 1.00 85.19 118 GLY A N 1
ATOM 924 C CA . GLY A 1 118 ? -36.089 -0.489 58.780 1.00 85.19 118 GLY A CA 1
ATOM 925 C C . GLY A 1 118 ? -37.444 0.097 59.195 1.00 85.19 118 GLY A C 1
ATOM 926 O O . GLY A 1 118 ? -37.725 0.259 60.382 1.00 85.19 118 GLY A O 1
ATOM 927 N N . ARG A 1 119 ? -38.343 0.351 58.234 1.00 79.81 119 ARG A N 1
ATOM 928 C CA . ARG A 1 119 ? -39.727 0.773 58.527 1.00 79.81 119 ARG A CA 1
ATOM 929 C C . ARG A 1 119 ? -40.568 -0.337 59.153 1.00 79.81 119 ARG A C 1
ATOM 931 O O . ARG A 1 119 ? -41.481 -0.037 59.919 1.00 79.81 119 ARG A O 1
ATOM 938 N N . ARG A 1 120 ? -40.298 -1.599 58.813 1.00 75.38 120 ARG A N 1
ATOM 939 C CA . ARG A 1 120 ? -41.019 -2.761 59.342 1.00 75.38 120 ARG A CA 1
ATOM 940 C C . ARG A 1 120 ? -40.586 -3.113 60.762 1.00 75.38 120 ARG A C 1
ATOM 942 O O . ARG A 1 120 ? -41.440 -3.500 61.541 1.00 75.38 120 ARG A O 1
ATOM 949 N N . SER A 1 121 ? -39.305 -2.957 61.097 1.00 71.88 121 SER A N 1
ATOM 950 C CA . SER A 1 121 ? -38.788 -3.199 62.452 1.00 71.88 121 SER A CA 1
ATOM 951 C C . SER A 1 121 ? -39.114 -2.082 63.450 1.00 71.88 121 SER A C 1
ATOM 953 O O . SER A 1 121 ? -39.003 -2.294 64.651 1.00 71.88 121 SER A O 1
ATOM 955 N N . ALA A 1 122 ? -39.476 -0.888 62.969 1.00 67.50 122 ALA A N 1
ATOM 956 C CA . ALA A 1 122 ? -39.882 0.249 63.800 1.00 67.50 122 ALA A CA 1
ATOM 957 C C . ALA A 1 122 ? -41.386 0.265 64.153 1.00 67.50 122 ALA A C 1
ATOM 959 O O . ALA A 1 122 ? -41.832 1.173 64.855 1.00 67.50 122 ALA A O 1
ATOM 960 N N . ARG A 1 123 ? -42.166 -0.692 63.638 1.00 55.75 123 ARG A N 1
ATOM 961 C CA . ARG A 1 123 ? -43.571 -0.933 64.001 1.00 55.75 123 ARG A CA 1
ATOM 962 C C . ARG A 1 123 ? -43.666 -2.125 64.936 1.00 55.75 123 ARG A C 1
ATOM 964 O O . ARG A 1 123 ? -44.531 -2.063 65.832 1.00 55.75 123 ARG A O 1
#

Secondary structure (DSSP, 8-state):
-HHHHHHHHHHHHHHHHHHHHHHHHHHHHHHHHTTTS---HHHHHHHHHHHHHHHHHHHHHHHHHHHHHHHHHHHHHHHHHHHHHHHHHHHHHHHHHHHHHHHHHHHHHHHHHHHHHHHHHT-

pLDDT: mean 90.03, std 8.67, range [55.75, 98.06]

Sequence (123 aa):
MALTEVNNQIEGIKQQIDNLEASVAGTYSSWDGESGRRFSPMDRVGLAAQVADLQRQTEQARQAMQGAENRRAKAMQSLQNASRNRKVVTNLKEKRLQAYNAELLKQEANEIEDIFNGRRSAR

Foldseek 3Di:
DVLVVLVVVLVVLVVVLVVLVVVLVVLVVVVVVVVVDDDDPVNVVVSVVVNVVSVVVNVVSVVVNVVSVVSNVVVVVVVVVVVVVVVVVVVVVVVVVVVVVVVVVVVVVVVVVVVVVVVVVVD